Protein AF-A0A840C2M5-F1 (afdb_monomer_lite)

Secondary structure (DSSP, 8-state):
----------------------PPTT--HHHHHHHHHHHHHHTSHHHHHHHHTS-HHHHHHHHTTSSPPPHHHHHHHHHHHT--HHHHHHTT---SS--------------HHHHHHHHHHHHHHHHHTT----HHHHHHHHHHHHHHHHHHHHTT--S--HHHHHHHHHHH-

Radius of gyration: 31.79 Å; chains: 1; bounding box: 102×29×75 Å

Structure (mmCIF, N/CA/C/O backbone):
data_AF-A0A840C2M5-F1
#
_entry.id   AF-A0A840C2M5-F1
#
loop_
_atom_site.group_PDB
_atom_site.id
_atom_site.type_symbol
_atom_site.label_atom_id
_atom_site.label_alt_id
_atom_site.label_comp_id
_atom_site.label_asym_id
_atom_site.label_entity_id
_atom_site.label_seq_id
_atom_site.pdbx_PDB_ins_code
_atom_site.Cartn_x
_atom_site.Cartn_y
_atom_site.Cartn_z
_atom_site.occupancy
_atom_site.B_iso_or_equiv
_atom_site.auth_seq_id
_atom_site.auth_comp_id
_atom_site.auth_asym_id
_atom_site.auth_atom_id
_atom_site.pdbx_PDB_model_num
ATOM 1 N N . MET A 1 1 ? 69.985 -15.746 -41.940 1.00 44.38 1 MET A N 1
ATOM 2 C CA . MET A 1 1 ? 69.342 -14.529 -41.406 1.00 44.38 1 MET A CA 1
ATOM 3 C C . MET A 1 1 ? 68.319 -14.036 -42.417 1.00 44.38 1 MET A C 1
ATOM 5 O O . MET A 1 1 ? 68.741 -13.690 -43.514 1.00 44.38 1 MET A O 1
ATOM 9 N N . PRO A 1 2 ? 67.014 -14.031 -42.100 1.00 40.59 2 PRO A N 1
ATOM 10 C CA . PRO A 1 2 ? 66.035 -13.252 -42.842 1.00 40.59 2 PRO A CA 1
ATOM 11 C C . PRO A 1 2 ? 65.452 -12.113 -41.992 1.00 40.59 2 PRO A C 1
ATOM 13 O O . PRO A 1 2 ? 65.386 -12.176 -40.766 1.00 40.59 2 PRO A O 1
ATOM 16 N N . ILE A 1 3 ? 65.086 -11.055 -42.700 1.00 42.91 3 ILE A N 1
ATOM 17 C CA . ILE A 1 3 ? 64.775 -9.706 -42.236 1.00 42.91 3 ILE A CA 1
ATOM 18 C C . ILE A 1 3 ? 63.268 -9.633 -41.952 1.00 42.91 3 ILE A C 1
ATOM 20 O O . ILE A 1 3 ? 62.471 -9.989 -42.818 1.00 42.91 3 ILE A O 1
ATOM 24 N N . TYR A 1 4 ? 62.873 -9.181 -40.758 1.00 42.81 4 TYR A N 1
ATOM 25 C CA . TYR A 1 4 ? 61.470 -8.908 -40.420 1.00 42.81 4 TYR A CA 1
ATOM 26 C C . TYR A 1 4 ? 61.107 -7.501 -40.910 1.00 42.81 4 TYR A C 1
ATOM 28 O O . TYR A 1 4 ? 61.566 -6.503 -40.356 1.00 42.81 4 TYR A O 1
ATOM 36 N N . ILE A 1 5 ? 60.295 -7.428 -41.964 1.00 46.38 5 ILE A N 1
ATOM 37 C CA . ILE A 1 5 ? 59.628 -6.202 -42.412 1.00 46.38 5 ILE A CA 1
ATOM 38 C C . ILE A 1 5 ? 58.238 -6.199 -41.773 1.00 46.38 5 ILE A C 1
ATOM 40 O O . ILE A 1 5 ? 57.461 -7.135 -41.954 1.00 46.38 5 ILE A O 1
ATOM 44 N N . GLY A 1 6 ? 57.966 -5.168 -40.972 1.00 49.03 6 GLY A N 1
ATOM 45 C CA . GLY A 1 6 ? 56.720 -4.994 -40.234 1.00 49.03 6 GLY A CA 1
ATOM 46 C C . GLY A 1 6 ? 55.507 -4.836 -41.149 1.00 49.03 6 GLY A C 1
ATOM 47 O O . GLY A 1 6 ? 55.514 -4.027 -42.075 1.00 49.03 6 GLY A O 1
ATOM 48 N N . ILE A 1 7 ? 54.454 -5.590 -40.841 1.00 53.97 7 ILE A N 1
ATOM 49 C CA . ILE A 1 7 ? 53.101 -5.416 -41.378 1.00 53.97 7 ILE A CA 1
ATOM 50 C C . ILE A 1 7 ? 52.247 -4.804 -40.252 1.00 53.97 7 ILE A C 1
ATOM 52 O O . ILE A 1 7 ? 52.393 -5.213 -39.096 1.00 53.97 7 ILE A O 1
ATOM 56 N N . PRO A 1 8 ? 51.429 -3.778 -40.555 1.00 46.16 8 PRO A N 1
ATOM 57 C CA . PRO A 1 8 ? 50.803 -2.901 -39.571 1.00 46.16 8 PRO A CA 1
ATOM 58 C C . PRO A 1 8 ? 49.790 -3.641 -38.703 1.00 46.16 8 PRO A C 1
ATOM 60 O O . PRO A 1 8 ? 49.157 -4.597 -39.146 1.00 46.16 8 PRO A O 1
ATOM 63 N N . GLY A 1 9 ? 49.635 -3.155 -37.468 1.00 47.56 9 GLY A N 1
ATOM 64 C CA . GLY A 1 9 ? 48.687 -3.652 -36.478 1.00 47.56 9 GLY A CA 1
ATOM 65 C C . GLY A 1 9 ? 47.266 -3.728 -37.026 1.00 47.56 9 GLY A C 1
ATOM 66 O O . GLY A 1 9 ? 46.506 -2.764 -36.964 1.00 47.56 9 GLY A O 1
ATOM 67 N N . GLY A 1 10 ? 46.911 -4.907 -37.532 1.00 41.12 10 GLY A N 1
ATOM 68 C CA . GLY A 1 10 ? 45.539 -5.334 -37.703 1.00 41.12 10 GLY A CA 1
ATOM 69 C C . GLY A 1 10 ? 44.927 -5.448 -36.318 1.00 41.12 10 GLY A C 1
ATOM 70 O O . GLY A 1 10 ? 45.173 -6.411 -35.594 1.00 41.12 10 GLY A O 1
ATOM 71 N N . CYS A 1 11 ? 44.155 -4.435 -35.936 1.00 43.28 11 CYS A N 1
ATOM 72 C CA . CYS A 1 11 ? 43.195 -4.546 -34.856 1.00 43.28 11 CYS A CA 1
ATOM 73 C C . CYS A 1 11 ? 42.163 -5.590 -35.306 1.00 43.28 11 CYS A C 1
ATOM 75 O O . CYS A 1 11 ? 41.184 -5.264 -35.974 1.00 43.28 11 CYS A O 1
ATOM 77 N N . LEU A 1 12 ? 42.432 -6.865 -35.011 1.00 41.53 12 LEU A N 1
ATOM 78 C CA . LEU A 1 12 ? 41.427 -7.918 -35.032 1.00 41.53 12 LEU A CA 1
ATOM 79 C C . LEU A 1 12 ? 40.441 -7.593 -33.910 1.00 41.53 12 LEU A C 1
ATOM 81 O O . LEU A 1 12 ? 40.531 -8.118 -32.801 1.00 41.53 12 LEU A O 1
ATOM 85 N N . MET A 1 13 ? 39.504 -6.693 -34.210 1.00 36.53 13 MET A N 1
ATOM 86 C CA . MET A 1 13 ? 38.190 -6.704 -33.593 1.00 36.53 13 MET A CA 1
ATOM 87 C C . MET A 1 13 ? 37.605 -8.073 -33.917 1.00 36.53 13 MET A C 1
ATOM 89 O O . MET A 1 13 ? 37.017 -8.289 -34.971 1.00 36.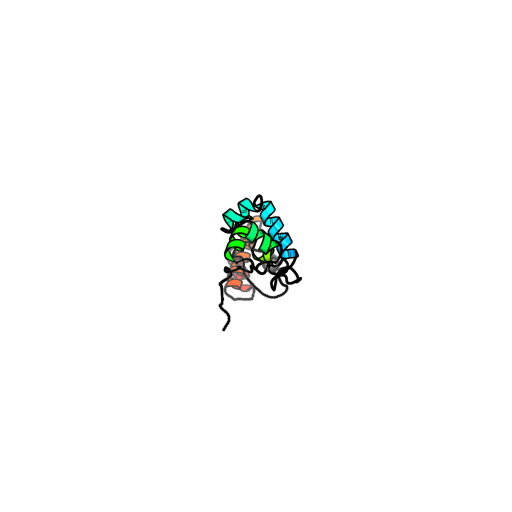53 13 MET A O 1
ATOM 93 N N . SER A 1 14 ? 37.868 -9.033 -33.037 1.00 47.03 14 SER A N 1
ATOM 94 C CA . SER A 1 14 ? 37.085 -10.252 -32.999 1.00 47.03 14 SER A CA 1
ATOM 95 C C . SER A 1 14 ? 35.682 -9.796 -32.626 1.00 47.03 14 SER A C 1
ATOM 97 O O . SER A 1 14 ? 35.435 -9.435 -31.475 1.00 47.03 14 SER A O 1
ATOM 99 N N . GLU A 1 15 ? 34.797 -9.712 -33.619 1.00 48.56 15 GLU A N 1
ATOM 100 C CA . GLU A 1 15 ? 33.358 -9.662 -33.391 1.00 48.56 15 GLU A CA 1
ATOM 101 C C . GLU A 1 15 ? 33.022 -10.774 -32.391 1.00 48.56 15 GLU A C 1
ATOM 103 O O . GLU A 1 15 ? 33.326 -11.942 -32.663 1.00 48.56 15 GLU A O 1
ATOM 108 N N . PRO A 1 16 ? 32.459 -10.464 -31.209 1.00 48.72 16 PRO A N 1
ATOM 109 C CA . PRO A 1 16 ? 31.969 -11.517 -30.350 1.00 48.72 16 PRO A CA 1
ATOM 110 C C . PRO A 1 16 ? 30.786 -12.158 -31.072 1.00 48.72 16 PRO A C 1
ATOM 112 O O . PRO A 1 16 ? 29.754 -11.533 -31.317 1.00 48.72 16 PRO A O 1
ATOM 115 N N . THR A 1 17 ? 30.979 -13.418 -31.437 1.00 42.22 17 THR A N 1
ATOM 116 C CA . THR A 1 17 ? 29.964 -14.313 -31.969 1.00 42.22 17 THR A CA 1
ATOM 117 C C . THR A 1 17 ? 28.742 -14.306 -31.045 1.00 42.22 17 THR A C 1
ATOM 119 O O . THR A 1 17 ? 28.784 -14.798 -29.918 1.00 42.22 17 THR A O 1
ATOM 122 N N . LEU A 1 18 ? 27.629 -13.739 -31.524 1.00 44.78 18 LEU A N 1
ATOM 123 C CA . LEU A 1 18 ? 26.307 -13.854 -30.901 1.00 44.78 18 LEU A CA 1
ATOM 124 C C . LEU A 1 18 ? 25.809 -15.294 -31.077 1.00 44.78 18 LEU A C 1
ATOM 126 O O . LEU A 1 18 ? 25.021 -15.609 -31.963 1.00 44.78 18 LEU A O 1
ATOM 130 N N . GLY A 1 19 ? 26.337 -16.186 -30.247 1.00 42.34 19 GLY A N 1
ATOM 131 C CA . GLY A 1 19 ? 26.034 -17.609 -30.239 1.00 42.34 19 GLY A CA 1
ATOM 132 C C . GLY A 1 19 ? 25.934 -18.107 -28.808 1.00 42.34 19 GLY A C 1
ATOM 133 O O . GLY A 1 19 ? 26.795 -18.838 -28.335 1.00 42.34 19 GLY A O 1
ATOM 134 N N . GLY A 1 20 ? 24.889 -17.682 -28.106 1.00 38.62 20 GLY A N 1
ATOM 135 C CA . GLY A 1 20 ? 24.576 -18.182 -26.779 1.00 38.62 20 GLY A CA 1
ATOM 136 C C . GLY A 1 20 ? 23.250 -17.621 -26.307 1.00 38.62 20 GLY A C 1
ATOM 137 O O . GLY A 1 20 ? 23.139 -16.428 -26.047 1.00 38.62 20 GLY A O 1
ATOM 138 N N . SER A 1 21 ? 22.251 -18.490 -26.178 1.00 49.91 21 SER A N 1
ATOM 139 C CA . SER A 1 21 ? 21.058 -18.270 -25.360 1.00 49.91 21 SER A CA 1
ATOM 140 C C . SER A 1 21 ? 21.485 -18.123 -23.893 1.00 49.91 21 SER A C 1
ATOM 142 O O . SER A 1 21 ? 21.316 -19.029 -23.084 1.00 49.91 21 SER A O 1
ATOM 144 N N . GLY A 1 22 ? 22.131 -17.006 -23.578 1.00 51.31 22 GLY A N 1
ATOM 145 C CA . GLY A 1 22 ? 22.697 -16.680 -22.280 1.00 51.31 22 GLY A CA 1
ATOM 146 C C . GLY A 1 22 ? 22.186 -15.317 -21.861 1.00 51.31 22 GLY A C 1
ATOM 147 O O . GLY A 1 22 ? 22.968 -14.379 -21.739 1.00 51.31 22 GLY A O 1
ATOM 148 N N . ALA A 1 23 ? 20.864 -15.196 -21.705 1.00 61.62 23 ALA A N 1
ATOM 149 C CA . ALA A 1 23 ? 20.298 -14.043 -21.023 1.00 61.62 23 ALA A CA 1
ATOM 150 C C . ALA A 1 23 ? 21.012 -13.873 -19.676 1.00 61.62 23 ALA A C 1
ATOM 152 O O . ALA A 1 23 ? 21.351 -14.863 -19.016 1.00 61.62 23 ALA A O 1
ATOM 153 N N . VAL A 1 24 ? 21.281 -12.626 -19.288 1.00 74.38 24 VAL A N 1
ATOM 154 C CA . VAL A 1 24 ? 22.005 -12.348 -18.044 1.0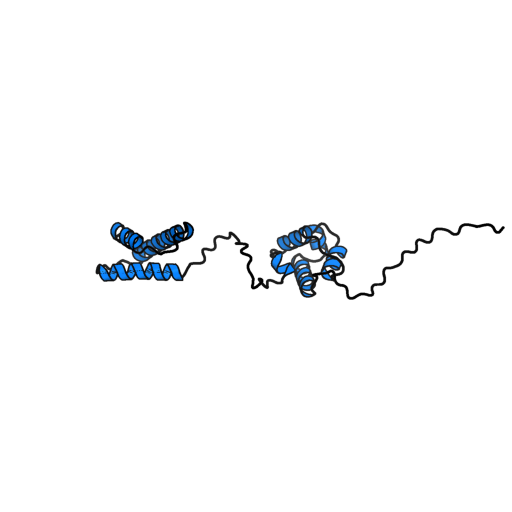0 74.38 24 VAL A CA 1
ATOM 155 C C . VAL A 1 24 ? 21.342 -13.068 -16.857 1.00 74.38 24 VAL A C 1
ATOM 157 O O . VAL A 1 24 ? 20.111 -13.135 -16.796 1.00 74.38 24 VAL A O 1
ATOM 160 N N . PRO A 1 25 ? 22.117 -13.617 -15.902 1.00 70.31 25 PRO A N 1
ATOM 161 C CA . PRO A 1 25 ? 21.559 -14.364 -14.778 1.00 70.31 25 PRO A CA 1
ATOM 162 C C . PRO A 1 25 ? 20.475 -13.569 -14.034 1.00 70.31 25 PRO A C 1
ATOM 164 O O . PRO A 1 25 ? 20.715 -12.441 -13.601 1.00 70.31 25 PRO A O 1
ATOM 167 N N . GLY A 1 26 ? 19.283 -14.160 -13.894 1.00 69.69 26 GLY A N 1
ATOM 168 C CA . GLY A 1 26 ? 18.123 -13.528 -13.251 1.00 69.69 26 GLY A CA 1
ATOM 169 C C . GLY A 1 26 ? 17.257 -12.660 -14.171 1.00 69.69 26 GLY A C 1
ATOM 170 O O . GLY A 1 26 ? 16.283 -12.078 -13.699 1.00 69.69 26 GLY A O 1
ATOM 171 N N . TRP A 1 27 ? 17.574 -12.571 -15.466 1.00 81.75 27 TRP A N 1
ATOM 172 C CA . TRP A 1 27 ? 16.680 -11.965 -16.448 1.00 81.75 27 TRP A CA 1
ATOM 173 C C . TRP A 1 27 ? 15.576 -12.936 -16.857 1.00 81.75 27 TRP A C 1
ATOM 175 O O . TRP A 1 27 ? 15.813 -14.126 -17.066 1.00 81.75 27 TRP A O 1
ATOM 185 N N . THR A 1 28 ? 14.369 -12.400 -16.997 1.00 82.44 28 THR A N 1
ATOM 186 C CA . THR A 1 28 ? 13.187 -13.138 -17.429 1.00 82.44 28 THR A CA 1
ATOM 187 C C . THR A 1 28 ? 12.542 -12.423 -18.621 1.00 82.44 28 THR A C 1
ATOM 189 O O . THR A 1 28 ? 12.558 -11.188 -18.682 1.00 82.44 28 THR A O 1
ATOM 192 N N . PRO A 1 29 ? 11.958 -13.150 -19.589 1.00 82.25 29 PRO A N 1
ATOM 193 C CA . PRO A 1 29 ? 11.273 -12.524 -20.723 1.00 82.25 29 PRO A CA 1
ATOM 194 C C . PRO A 1 29 ? 10.095 -11.641 -20.278 1.00 82.25 29 PRO A C 1
ATOM 196 O O . PRO A 1 29 ? 9.768 -10.634 -20.918 1.00 82.25 29 PRO A O 1
ATOM 199 N N . GLU A 1 30 ? 9.495 -11.952 -19.132 1.00 83.81 30 GLU A N 1
ATOM 200 C CA . GLU A 1 30 ? 8.445 -11.150 -18.521 1.00 83.81 30 GLU A CA 1
ATOM 201 C C . GLU A 1 30 ? 8.984 -9.795 -18.032 1.00 83.81 30 GLU A C 1
ATOM 203 O O . GLU A 1 30 ? 8.298 -8.782 -18.186 1.00 83.81 30 GLU A O 1
ATOM 208 N N . PHE A 1 31 ? 10.218 -9.738 -17.508 1.00 85.56 31 PHE A N 1
ATOM 209 C CA . PHE A 1 31 ? 10.883 -8.476 -17.162 1.00 85.56 31 PHE A CA 1
ATOM 210 C C . PHE A 1 31 ? 11.068 -7.589 -18.398 1.00 85.56 31 PHE A C 1
ATOM 212 O O . PHE A 1 31 ? 10.700 -6.415 -18.371 1.00 85.56 31 PHE A O 1
ATOM 219 N N . GLY A 1 32 ? 11.570 -8.152 -19.503 1.00 86.19 32 GLY A N 1
ATOM 220 C CA . GLY A 1 32 ? 11.724 -7.420 -20.765 1.00 86.19 32 GLY A CA 1
ATOM 221 C C . GLY A 1 32 ? 10.396 -6.852 -21.281 1.00 86.19 32 GLY A C 1
ATOM 222 O O . GLY A 1 32 ? 10.325 -5.698 -21.710 1.00 86.19 32 GLY A O 1
ATOM 223 N N . THR A 1 33 ? 9.315 -7.626 -21.159 1.00 87.38 33 THR A N 1
ATOM 224 C CA . THR A 1 33 ? 7.960 -7.205 -21.551 1.00 87.38 33 THR A CA 1
ATOM 225 C C . THR A 1 33 ? 7.446 -6.046 -20.693 1.00 87.38 33 THR A C 1
ATOM 227 O O . THR A 1 33 ? 6.926 -5.065 -21.229 1.00 87.38 33 THR A O 1
ATOM 230 N N . ARG A 1 34 ? 7.640 -6.103 -19.370 1.00 87.44 34 ARG A N 1
ATOM 231 C CA . ARG A 1 34 ? 7.262 -5.016 -18.450 1.00 87.44 34 ARG A CA 1
ATOM 232 C C . ARG A 1 34 ? 8.085 -3.754 -1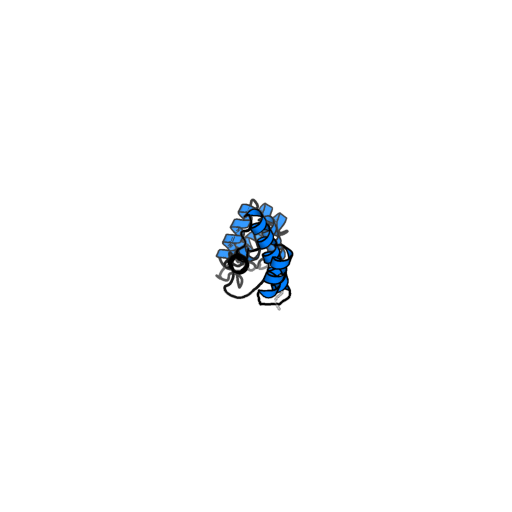8.679 1.00 87.44 34 ARG A C 1
ATOM 234 O O . ARG A 1 34 ? 7.527 -2.661 -18.725 1.00 87.44 34 ARG A O 1
ATOM 241 N N . LEU A 1 35 ? 9.393 -3.899 -18.895 1.00 86.31 35 LEU A N 1
ATOM 242 C CA . LEU A 1 35 ? 10.270 -2.772 -19.203 1.00 86.31 35 LEU A CA 1
ATOM 243 C C . LEU A 1 35 ? 9.847 -2.076 -20.505 1.00 86.31 35 LEU A C 1
ATOM 245 O O . LEU A 1 35 ? 9.843 -0.847 -20.572 1.00 86.31 35 LEU A O 1
ATOM 249 N N . ARG A 1 36 ? 9.432 -2.846 -21.519 1.00 87.56 36 ARG A N 1
ATOM 250 C CA . ARG A 1 36 ? 8.860 -2.296 -22.753 1.00 87.56 36 ARG A CA 1
ATOM 251 C C . ARG A 1 36 ? 7.568 -1.522 -22.487 1.00 87.56 36 ARG A C 1
ATOM 253 O O . ARG A 1 36 ? 7.469 -0.387 -22.936 1.00 87.56 36 ARG A O 1
ATOM 260 N N . ALA A 1 37 ? 6.630 -2.095 -21.732 1.00 86.25 37 ALA A N 1
ATOM 261 C CA . ALA A 1 37 ? 5.364 -1.437 -21.404 1.00 86.25 37 ALA A CA 1
ATOM 262 C C . ALA A 1 37 ? 5.576 -0.081 -20.703 1.00 86.25 37 ALA A C 1
ATOM 264 O O . ALA A 1 37 ? 4.928 0.905 -21.042 1.00 86.25 37 ALA A O 1
ATOM 265 N N . ILE A 1 38 ? 6.546 -0.008 -19.788 1.00 87.81 38 ILE A N 1
ATOM 266 C CA . ILE A 1 38 ? 6.943 1.232 -19.103 1.00 87.81 38 ILE A CA 1
ATOM 267 C C . ILE A 1 38 ? 7.528 2.249 -20.079 1.00 87.81 38 ILE A C 1
ATOM 269 O O . ILE A 1 38 ? 7.169 3.425 -20.042 1.00 87.81 38 ILE A O 1
ATOM 273 N N . CYS A 1 39 ? 8.422 1.810 -20.968 1.00 86.50 39 CYS A N 1
ATOM 274 C CA . CYS A 1 39 ? 8.992 2.693 -21.980 1.00 86.50 39 CYS A CA 1
ATOM 275 C C . CYS A 1 39 ? 7.896 3.264 -22.887 1.00 86.50 39 CYS A C 1
ATOM 277 O O . CYS A 1 39 ? 7.910 4.461 -23.161 1.00 86.50 39 CYS A O 1
ATOM 279 N N . ASP A 1 40 ? 6.934 2.442 -23.307 1.00 86.69 40 ASP A N 1
ATOM 280 C CA . ASP A 1 40 ? 5.804 2.878 -24.129 1.00 86.69 40 ASP A CA 1
ATOM 281 C C . ASP A 1 40 ? 4.917 3.883 -23.366 1.00 86.69 40 ASP A C 1
ATOM 283 O O . ASP A 1 40 ? 4.561 4.925 -23.917 1.00 86.69 40 ASP A O 1
ATOM 287 N N . GLN A 1 41 ? 4.658 3.652 -22.073 1.00 84.44 41 GLN A N 1
ATOM 288 C CA . GLN A 1 41 ? 3.880 4.552 -21.211 1.00 84.44 41 GLN A CA 1
ATOM 289 C C . GLN A 1 41 ? 4.548 5.922 -20.997 1.00 84.44 41 GLN A C 1
ATOM 291 O O . GLN A 1 41 ? 3.875 6.950 -20.992 1.00 84.44 41 GLN A O 1
ATOM 296 N N . ILE A 1 42 ? 5.875 5.957 -20.859 1.00 84.38 42 ILE A N 1
ATOM 297 C CA . ILE A 1 42 ? 6.662 7.197 -20.720 1.00 84.38 42 ILE A CA 1
ATOM 298 C C . ILE A 1 42 ? 6.702 7.995 -22.045 1.00 84.38 42 ILE A C 1
ATOM 300 O O . ILE A 1 42 ? 6.990 9.197 -22.063 1.00 84.38 42 ILE A O 1
ATOM 304 N N . GLY A 1 43 ? 6.376 7.353 -23.170 1.00 84.12 43 GLY A N 1
ATOM 305 C CA . GLY A 1 43 ? 6.385 7.951 -24.506 1.00 84.12 43 GLY A CA 1
ATOM 306 C C . GLY A 1 43 ? 7.608 7.571 -25.344 1.00 84.12 43 GLY A C 1
ATOM 307 O O . GLY A 1 43 ? 8.076 8.375 -26.151 1.00 84.12 43 GLY A O 1
ATOM 308 N N . GLY A 1 44 ? 8.129 6.362 -25.141 1.00 86.31 44 GLY A N 1
ATOM 309 C CA . GLY A 1 44 ? 9.147 5.712 -25.959 1.00 86.31 44 GLY A CA 1
ATOM 310 C C . GLY A 1 44 ? 10.559 5.717 -25.367 1.00 86.31 44 GLY A C 1
ATOM 311 O O . GLY A 1 44 ? 10.872 6.395 -24.384 1.00 86.31 44 GLY A O 1
ATOM 312 N N . LEU A 1 45 ? 11.450 4.971 -26.029 1.00 82.38 45 LEU A N 1
ATOM 313 C CA . LEU A 1 45 ? 12.843 4.770 -25.610 1.00 82.38 45 LEU A CA 1
ATOM 314 C C . LEU A 1 45 ? 13.641 6.076 -25.486 1.00 82.38 45 LEU A C 1
ATOM 316 O O . LEU A 1 45 ? 14.493 6.170 -24.611 1.00 82.38 45 LEU A O 1
ATOM 320 N N . SER A 1 46 ? 13.352 7.089 -26.310 1.00 81.75 46 SER A N 1
ATOM 321 C CA . SER A 1 46 ? 14.048 8.385 -26.272 1.00 81.75 46 SER A CA 1
ATOM 322 C C . SER A 1 46 ? 13.730 9.208 -25.020 1.00 81.75 46 SER A C 1
ATOM 324 O O . SER A 1 46 ? 14.594 9.914 -24.506 1.00 81.75 46 SER A O 1
ATOM 326 N N . LYS A 1 47 ? 12.500 9.127 -24.501 1.00 84.12 47 LYS A N 1
ATOM 327 C CA . LYS A 1 47 ? 12.145 9.785 -23.234 1.00 84.12 47 LYS A CA 1
ATOM 328 C C . LYS A 1 47 ? 12.660 8.980 -22.048 1.00 84.12 47 LYS A C 1
ATOM 330 O O . LYS A 1 47 ? 13.232 9.553 -21.125 1.00 84.12 47 LYS A O 1
ATOM 335 N N . ALA A 1 48 ? 12.547 7.654 -22.123 1.00 84.81 48 ALA A N 1
ATOM 336 C CA . ALA A 1 48 ? 13.110 6.752 -21.128 1.00 84.81 48 ALA A CA 1
ATOM 337 C C . ALA A 1 48 ? 14.632 6.943 -20.974 1.00 84.81 48 ALA A C 1
ATOM 339 O O . ALA A 1 48 ? 15.117 7.021 -19.851 1.00 84.81 48 ALA A O 1
ATOM 340 N N . SER A 1 49 ? 15.382 7.113 -22.070 1.00 87.31 49 SER A N 1
ATOM 341 C CA . SER A 1 49 ? 16.832 7.361 -22.035 1.00 87.31 49 SER A CA 1
ATOM 342 C C . SER A 1 49 ? 17.205 8.645 -21.295 1.00 87.31 49 SER A C 1
ATOM 344 O O . SER A 1 49 ? 18.148 8.651 -20.508 1.00 87.31 49 SER A O 1
ATOM 346 N N . ILE A 1 50 ? 16.431 9.718 -21.489 1.00 88.19 50 ILE A N 1
ATOM 347 C CA . ILE A 1 50 ? 16.663 11.002 -20.812 1.00 88.19 50 ILE A CA 1
ATOM 348 C C . ILE A 1 50 ? 16.422 10.861 -19.304 1.00 88.19 50 ILE A C 1
ATOM 350 O O . ILE A 1 50 ? 17.243 11.299 -18.507 1.00 88.19 50 ILE A O 1
ATOM 354 N N . ILE A 1 51 ? 15.324 10.209 -18.915 1.00 84.81 51 ILE A N 1
ATOM 355 C CA . ILE A 1 51 ? 14.942 10.012 -17.507 1.00 84.81 51 ILE A CA 1
ATOM 356 C C . ILE A 1 51 ? 15.923 9.087 -16.782 1.00 84.81 51 ILE A C 1
ATOM 358 O O . ILE A 1 51 ? 16.284 9.326 -15.633 1.00 84.81 51 ILE A O 1
ATOM 362 N N . ALA A 1 52 ? 16.350 8.024 -17.457 1.00 84.94 52 ALA A N 1
ATOM 363 C CA . ALA A 1 52 ? 17.251 7.023 -16.909 1.00 84.94 52 ALA A CA 1
ATOM 364 C C . ALA A 1 52 ? 18.731 7.453 -16.954 1.00 84.94 52 ALA A C 1
ATOM 366 O O . ALA A 1 52 ? 19.572 6.781 -16.360 1.00 84.94 52 ALA A O 1
ATOM 367 N N . GLY A 1 53 ? 19.060 8.542 -17.661 1.00 86.50 53 GLY A N 1
ATOM 368 C CA . GLY A 1 53 ? 20.434 9.026 -17.826 1.00 86.50 53 GLY A CA 1
ATOM 369 C C . GLY A 1 53 ? 21.340 8.068 -18.609 1.00 86.50 53 GLY A C 1
ATOM 370 O O . GLY A 1 53 ? 22.551 8.061 -18.405 1.00 86.50 53 GLY A O 1
ATOM 371 N N . VAL A 1 54 ? 20.764 7.233 -19.478 1.00 88.12 54 VAL A N 1
ATOM 372 C CA . VAL A 1 54 ? 21.466 6.198 -20.263 1.00 88.12 54 VAL A CA 1
ATOM 373 C C . VAL A 1 54 ? 21.048 6.252 -21.726 1.00 88.12 54 VAL A C 1
ATOM 375 O O . VAL A 1 54 ? 20.064 6.898 -22.062 1.00 88.12 54 VAL A O 1
ATOM 378 N N . THR A 1 55 ? 21.754 5.565 -22.623 1.00 86.81 55 THR A N 1
ATOM 379 C CA . THR A 1 55 ? 21.373 5.544 -24.043 1.00 86.81 55 THR A CA 1
ATOM 380 C C . THR A 1 55 ? 20.170 4.629 -24.303 1.00 86.81 55 THR A C 1
ATOM 382 O O . THR A 1 55 ? 19.949 3.634 -23.609 1.00 86.81 55 THR A O 1
ATOM 385 N N . ALA A 1 56 ? 19.393 4.925 -25.351 1.00 86.00 56 ALA A N 1
ATOM 386 C CA . ALA A 1 56 ? 18.271 4.076 -25.770 1.00 86.00 56 ALA A CA 1
ATOM 387 C C . ALA A 1 56 ? 18.714 2.641 -26.121 1.00 86.00 56 ALA A C 1
ATOM 389 O O . ALA A 1 56 ? 17.981 1.683 -25.883 1.00 86.00 56 ALA A O 1
ATOM 390 N N . GLU A 1 57 ? 19.938 2.484 -26.630 1.00 85.50 57 GLU A N 1
ATOM 391 C CA . GLU A 1 57 ? 20.532 1.180 -26.923 1.00 85.50 57 GLU A CA 1
ATOM 392 C C . GLU A 1 57 ? 20.824 0.379 -25.645 1.00 85.50 57 GLU A C 1
ATOM 394 O O . GLU A 1 57 ? 20.621 -0.833 -25.615 1.00 85.50 57 GLU A O 1
ATOM 399 N N . GLN A 1 58 ? 21.247 1.038 -24.559 1.00 85.50 58 GLN A N 1
ATOM 400 C CA . GLN A 1 58 ? 21.430 0.379 -23.262 1.00 85.50 58 GLN A CA 1
ATOM 401 C C . GLN A 1 58 ? 20.097 -0.129 -22.707 1.00 85.50 58 GLN A C 1
ATOM 403 O O . GLN A 1 58 ? 20.026 -1.271 -22.258 1.00 85.50 58 GLN A O 1
ATOM 408 N N . ILE A 1 59 ? 19.028 0.663 -22.819 1.00 85.56 59 ILE A N 1
ATOM 409 C CA . ILE A 1 59 ? 17.682 0.235 -22.410 1.00 85.56 59 ILE A CA 1
ATOM 410 C C . ILE A 1 59 ? 17.201 -0.945 -23.265 1.00 85.56 59 ILE A C 1
ATOM 412 O O . ILE A 1 59 ? 16.647 -1.903 -22.726 1.00 85.56 59 ILE A O 1
ATOM 416 N N . ALA A 1 60 ? 17.454 -0.928 -24.579 1.00 86.25 60 ALA A N 1
ATOM 417 C CA . ALA A 1 60 ? 17.141 -2.058 -25.455 1.00 86.25 60 ALA A CA 1
ATOM 418 C C . ALA A 1 60 ? 17.905 -3.329 -25.042 1.00 86.25 60 ALA A C 1
ATOM 420 O O . ALA A 1 60 ? 17.305 -4.393 -24.929 1.00 86.25 60 ALA A O 1
ATOM 421 N N . LYS A 1 61 ? 19.194 -3.216 -24.693 1.00 86.00 61 LYS A N 1
ATOM 422 C CA . LYS A 1 61 ? 19.990 -4.345 -24.178 1.00 86.00 61 LYS A CA 1
ATOM 423 C C . LYS A 1 61 ? 19.451 -4.899 -22.856 1.00 86.00 61 LYS A C 1
ATOM 425 O O . LYS A 1 61 ? 19.534 -6.105 -22.637 1.00 86.00 61 LYS A O 1
ATOM 430 N N . TRP A 1 62 ? 18.890 -4.058 -21.985 1.00 88.69 62 TRP A N 1
ATOM 431 C CA . TRP A 1 62 ? 18.229 -4.512 -20.752 1.00 88.69 62 TRP A CA 1
ATOM 432 C C . TRP A 1 62 ? 16.901 -5.210 -21.035 1.00 88.69 62 TRP A C 1
ATOM 434 O O . TRP A 1 62 ? 16.582 -6.223 -20.411 1.00 88.69 62 TRP A O 1
ATOM 444 N N . ARG A 1 63 ? 16.139 -4.689 -22.002 1.00 84.56 63 ARG A N 1
ATOM 445 C CA . ARG A 1 63 ? 14.891 -5.297 -22.467 1.00 84.56 63 ARG A CA 1
ATOM 446 C C . ARG A 1 63 ? 15.142 -6.674 -23.061 1.00 84.56 63 ARG A C 1
ATOM 448 O O . ARG A 1 63 ? 14.377 -7.574 -22.763 1.00 84.56 63 ARG A O 1
ATOM 455 N N . ASP A 1 64 ? 16.203 -6.829 -23.844 1.00 84.12 64 ASP A N 1
ATOM 456 C CA . ASP A 1 64 ? 16.509 -8.061 -24.576 1.00 84.12 64 ASP A CA 1
ATOM 457 C C . ASP A 1 64 ? 17.359 -9.048 -23.747 1.00 84.12 64 ASP A C 1
ATOM 459 O O . ASP A 1 64 ? 17.746 -10.106 -24.234 1.00 84.12 64 ASP A O 1
ATOM 463 N N . GLY A 1 65 ? 17.671 -8.710 -22.489 1.00 83.44 65 GLY A N 1
ATOM 464 C CA . GLY A 1 65 ? 18.412 -9.582 -21.569 1.00 83.44 65 GLY A CA 1
ATOM 465 C C . GLY A 1 65 ? 19.898 -9.728 -21.880 1.00 83.44 65 GLY A C 1
ATOM 466 O O . GLY A 1 65 ? 20.566 -10.575 -21.292 1.00 83.44 65 GLY A O 1
ATOM 467 N N . VAL A 1 66 ? 20.422 -8.885 -22.771 1.00 83.94 66 VAL A N 1
ATOM 468 C CA . VAL A 1 66 ? 21.832 -8.850 -23.186 1.00 83.94 66 VAL A CA 1
ATOM 469 C C . VAL A 1 66 ? 22.710 -8.203 -22.111 1.00 83.94 66 VAL A C 1
ATOM 471 O O . VAL A 1 66 ? 23.878 -8.552 -21.966 1.00 83.94 66 VAL A O 1
ATOM 474 N N . ALA A 1 67 ? 22.162 -7.260 -21.340 1.00 83.44 67 ALA A N 1
ATOM 475 C CA . ALA A 1 67 ? 22.888 -6.563 -20.281 1.00 83.44 67 ALA A CA 1
ATOM 476 C C . ALA A 1 67 ? 22.055 -6.438 -19.003 1.00 83.44 67 ALA A C 1
ATOM 478 O O . ALA A 1 67 ? 20.835 -6.283 -19.050 1.00 83.44 67 ALA A O 1
ATOM 479 N N . ARG A 1 68 ? 22.730 -6.451 -17.846 1.00 82.00 68 ARG A N 1
ATOM 480 C CA . ARG A 1 68 ? 22.079 -6.255 -16.548 1.00 82.00 68 ARG A CA 1
ATOM 481 C C . ARG A 1 68 ? 21.727 -4.776 -16.364 1.00 82.00 68 ARG A C 1
ATOM 483 O O . ARG A 1 68 ? 22.632 -3.940 -16.428 1.00 82.00 68 ARG A O 1
ATOM 490 N N . PRO A 1 69 ? 20.457 -4.444 -16.095 1.00 84.06 69 PRO A N 1
ATOM 491 C CA . PRO A 1 69 ? 20.097 -3.075 -15.808 1.00 84.06 69 PRO A CA 1
ATOM 492 C C . PRO A 1 69 ? 20.632 -2.646 -14.427 1.00 84.06 69 PRO A C 1
ATOM 494 O O . PRO A 1 69 ? 20.485 -3.385 -13.448 1.00 84.06 69 PRO A O 1
ATOM 497 N N . PRO A 1 70 ? 21.249 -1.461 -14.319 1.00 85.69 70 PRO A N 1
ATOM 498 C CA . PRO A 1 70 ? 21.579 -0.843 -13.044 1.00 85.69 70 PRO A CA 1
ATOM 499 C C . PRO A 1 70 ? 20.304 -0.430 -12.293 1.00 85.69 70 PRO A C 1
ATOM 501 O O . PRO A 1 70 ? 19.318 -0.005 -12.893 1.00 85.69 70 PRO A O 1
ATOM 504 N N . LEU A 1 71 ? 20.344 -0.522 -10.962 1.00 84.06 71 LEU A N 1
ATOM 505 C CA . LEU A 1 71 ? 19.172 -0.318 -10.106 1.00 84.06 71 LEU A CA 1
ATOM 506 C C . LEU A 1 71 ? 18.602 1.105 -10.201 1.00 84.06 71 LEU A C 1
ATOM 508 O O . LEU A 1 71 ? 17.397 1.266 -10.368 1.00 84.06 71 LEU A O 1
ATOM 512 N N . PHE A 1 72 ? 19.456 2.130 -10.117 1.00 87.00 72 PHE A N 1
ATOM 513 C CA . PHE A 1 72 ? 19.007 3.526 -10.072 1.00 87.00 72 PHE A CA 1
ATOM 514 C C . PHE A 1 72 ? 18.300 3.971 -11.360 1.00 87.00 72 PHE A C 1
ATOM 516 O O . PHE A 1 72 ? 17.194 4.491 -11.252 1.00 87.00 72 PHE A O 1
ATOM 523 N N . PRO A 1 73 ? 18.831 3.703 -12.570 1.00 87.06 73 PRO A N 1
ATOM 524 C CA . PRO A 1 73 ? 18.111 4.011 -13.806 1.00 87.06 73 PRO A CA 1
ATOM 525 C C . PRO A 1 73 ? 16.755 3.306 -13.925 1.00 87.06 73 PRO A C 1
ATOM 527 O O . PRO A 1 73 ? 15.788 3.923 -14.361 1.00 87.06 73 PRO A O 1
ATOM 530 N N . VAL A 1 74 ? 16.641 2.043 -13.491 1.00 85.62 74 VAL A N 1
ATOM 531 C CA . VAL A 1 74 ? 15.345 1.338 -13.485 1.00 85.62 74 VAL A CA 1
ATOM 532 C C . VAL A 1 74 ? 14.387 1.943 -12.463 1.00 85.62 74 VAL A C 1
ATOM 534 O O . VAL A 1 74 ? 13.209 2.106 -12.765 1.00 85.62 74 VAL A O 1
ATOM 537 N N . ALA A 1 75 ? 14.874 2.319 -11.280 1.00 86.25 75 ALA A N 1
ATOM 538 C CA . ALA A 1 75 ? 14.064 2.997 -10.273 1.00 86.25 75 ALA A CA 1
ATOM 539 C C . ALA A 1 75 ? 13.551 4.357 -10.777 1.00 86.25 75 ALA A C 1
ATOM 541 O O . ALA A 1 75 ? 12.374 4.664 -10.603 1.00 86.25 75 ALA A O 1
ATOM 542 N N . SER A 1 76 ? 14.382 5.137 -11.474 1.00 86.88 76 SER A N 1
ATOM 543 C CA . SER A 1 76 ? 13.967 6.398 -12.103 1.00 86.88 76 SER A CA 1
ATOM 544 C C . SER A 1 76 ? 12.880 6.191 -13.161 1.00 86.88 76 SER A C 1
ATOM 546 O O . SER A 1 76 ? 11.921 6.960 -13.211 1.00 86.88 76 SER A O 1
ATOM 548 N N . LEU A 1 77 ? 12.982 5.130 -13.971 1.00 85.25 77 LEU A N 1
ATOM 549 C CA . LEU A 1 77 ? 11.927 4.753 -14.920 1.00 85.25 77 LEU A CA 1
ATOM 550 C C . LEU A 1 77 ? 10.638 4.325 -14.209 1.00 85.25 77 LEU A C 1
ATOM 552 O O . LEU A 1 77 ? 9.553 4.697 -14.648 1.00 85.25 77 LEU A O 1
ATOM 556 N N . ALA A 1 78 ? 10.750 3.589 -13.101 1.00 86.00 78 ALA A N 1
ATOM 557 C CA . ALA A 1 78 ? 9.612 3.165 -12.289 1.00 86.00 78 ALA A CA 1
ATOM 558 C C . ALA A 1 78 ? 8.829 4.371 -11.752 1.00 86.00 78 ALA A C 1
ATOM 560 O O . ALA A 1 78 ? 7.619 4.472 -11.952 1.00 86.00 78 ALA A O 1
ATOM 561 N N . VAL A 1 79 ? 9.544 5.333 -11.157 1.00 84.19 79 VAL A N 1
ATOM 562 C CA . VAL A 1 79 ? 8.965 6.579 -10.638 1.00 84.19 79 VAL A CA 1
ATOM 563 C C . VAL A 1 79 ? 8.312 7.385 -11.760 1.00 84.19 79 VAL A C 1
ATOM 565 O O . VAL A 1 79 ? 7.184 7.843 -11.603 1.00 84.19 79 VAL A O 1
ATOM 568 N N . ALA A 1 80 ? 8.974 7.511 -12.914 1.00 83.31 80 ALA A N 1
ATOM 569 C CA . ALA A 1 80 ? 8.432 8.251 -14.051 1.00 83.31 80 ALA A CA 1
ATOM 570 C C . ALA A 1 80 ? 7.169 7.621 -14.660 1.00 83.31 80 ALA A C 1
ATOM 572 O O . ALA A 1 80 ? 6.317 8.342 -15.172 1.00 83.31 80 ALA A O 1
ATOM 573 N N . ALA A 1 81 ? 7.034 6.295 -14.601 1.00 81.62 81 ALA A N 1
ATOM 574 C CA . ALA A 1 81 ? 5.827 5.592 -15.031 1.00 81.62 81 ALA A CA 1
ATOM 575 C C . ALA A 1 81 ? 4.776 5.427 -13.921 1.00 81.62 81 ALA A C 1
ATOM 577 O O . ALA A 1 81 ? 3.696 4.900 -14.185 1.00 81.62 81 ALA A O 1
ATOM 578 N N . GLY A 1 82 ? 5.059 5.868 -12.691 1.00 81.38 82 GLY A N 1
ATOM 579 C CA . GLY A 1 82 ? 4.153 5.707 -11.553 1.00 81.38 82 GLY A CA 1
ATOM 580 C C . GLY A 1 82 ? 3.944 4.247 -11.136 1.00 81.38 82 GLY A C 1
ATOM 581 O O . GLY A 1 82 ? 2.884 3.907 -10.617 1.00 81.38 82 GLY A O 1
ATOM 582 N N . VAL A 1 83 ? 4.929 3.376 -11.379 1.00 82.44 83 VAL A N 1
ATOM 583 C CA . VAL A 1 83 ? 4.882 1.949 -11.026 1.00 82.44 83 VAL A CA 1
ATOM 584 C C . VAL A 1 83 ? 5.933 1.611 -9.973 1.00 82.44 83 VAL A C 1
ATOM 586 O O . VAL A 1 83 ? 6.997 2.225 -9.904 1.00 82.44 83 VAL A O 1
ATOM 589 N N . SER A 1 84 ? 5.663 0.604 -9.144 1.00 82.88 84 SER A N 1
ATOM 590 C CA . SER A 1 84 ? 6.629 0.128 -8.151 1.00 82.88 84 SER A CA 1
ATOM 591 C C . SER A 1 84 ? 7.761 -0.655 -8.815 1.00 82.88 84 SER A C 1
ATOM 593 O O . SER A 1 84 ? 7.527 -1.456 -9.717 1.00 82.88 84 SER A O 1
ATOM 595 N N . LEU A 1 85 ? 8.990 -0.490 -8.319 1.00 83.88 85 LEU A N 1
ATOM 596 C CA . LEU A 1 85 ? 10.156 -1.241 -8.799 1.00 83.88 85 LEU A CA 1
ATOM 597 C C . LEU A 1 85 ? 9.959 -2.764 -8.689 1.00 83.88 85 LEU A C 1
ATOM 599 O O . LEU A 1 85 ? 10.350 -3.499 -9.594 1.00 83.88 85 LEU A O 1
ATOM 603 N N . ASP A 1 86 ? 9.308 -3.220 -7.614 1.00 81.50 86 ASP A N 1
ATOM 604 C CA . ASP A 1 86 ? 8.935 -4.626 -7.423 1.00 81.50 86 ASP A CA 1
ATOM 605 C C . ASP A 1 86 ? 8.079 -5.142 -8.587 1.00 81.50 86 ASP A C 1
ATOM 607 O O . ASP A 1 86 ? 8.410 -6.158 -9.189 1.00 81.50 86 ASP A O 1
ATOM 611 N N . TRP A 1 87 ? 7.069 -4.377 -9.013 1.00 82.75 87 TRP A N 1
ATOM 612 C CA . TRP A 1 87 ? 6.227 -4.748 -10.149 1.00 82.75 87 TRP A CA 1
ATOM 613 C C . TRP A 1 87 ? 7.036 -4.948 -11.437 1.00 82.75 87 TRP A C 1
ATOM 615 O O . TRP A 1 87 ? 6.773 -5.890 -12.181 1.00 82.75 87 TRP A O 1
ATOM 625 N N . ILE A 1 88 ? 8.064 -4.130 -11.685 1.00 82.44 88 ILE A N 1
ATOM 626 C CA . ILE A 1 88 ? 8.936 -4.278 -12.863 1.00 82.44 88 ILE A CA 1
ATOM 627 C C . ILE A 1 88 ? 9.703 -5.602 -12.805 1.00 82.44 88 ILE A C 1
ATOM 629 O O . ILE A 1 88 ? 9.775 -6.329 -13.798 1.00 82.44 88 ILE A O 1
ATOM 633 N N . VAL A 1 89 ? 10.266 -5.926 -11.642 1.00 81.12 89 VAL A N 1
ATOM 634 C CA . VAL A 1 89 ? 11.145 -7.085 -11.460 1.00 81.12 89 VAL A CA 1
ATOM 635 C C . VAL A 1 89 ? 10.344 -8.385 -11.378 1.00 81.12 89 VAL A C 1
ATOM 637 O O . VAL A 1 89 ? 10.618 -9.318 -12.133 1.00 81.12 89 VAL A O 1
ATOM 640 N N . THR A 1 90 ? 9.317 -8.440 -10.533 1.00 77.00 90 THR A N 1
ATOM 641 C CA . THR A 1 90 ? 8.582 -9.666 -10.175 1.00 77.00 90 THR A CA 1
ATOM 642 C C . THR A 1 90 ? 7.219 -9.785 -10.862 1.00 77.00 90 THR A C 1
ATOM 644 O O . THR A 1 90 ? 6.641 -10.870 -10.903 1.00 77.00 90 THR A O 1
ATOM 647 N N . GLY A 1 91 ? 6.702 -8.703 -11.452 1.00 68.56 91 GLY A N 1
ATOM 648 C CA . GLY A 1 91 ? 5.396 -8.687 -12.116 1.00 68.56 91 GLY A CA 1
ATOM 649 C C . GLY A 1 91 ? 4.205 -8.550 -11.176 1.00 68.56 91 GLY A C 1
ATOM 650 O O . GLY A 1 91 ? 3.096 -8.892 -11.575 1.00 68.56 91 GLY A O 1
ATOM 651 N N . GLY A 1 92 ? 4.415 -8.098 -9.935 1.00 62.94 92 GLY A N 1
ATOM 652 C CA . GLY A 1 92 ? 3.349 -8.002 -8.933 1.00 62.94 92 GLY A CA 1
ATOM 653 C C . GLY A 1 92 ? 2.932 -9.359 -8.367 1.00 62.94 92 GLY A C 1
ATOM 654 O O . GLY A 1 92 ? 1.939 -9.455 -7.648 1.00 62.94 92 GLY A O 1
ATOM 655 N N . ARG A 1 93 ? 3.699 -10.418 -8.654 1.00 49.91 93 ARG A N 1
ATOM 656 C CA . ARG A 1 93 ? 3.610 -11.673 -7.917 1.00 49.91 93 ARG A CA 1
ATOM 657 C C . ARG A 1 93 ? 4.318 -11.451 -6.587 1.00 49.91 93 ARG A C 1
ATOM 659 O O . ARG A 1 93 ? 5.479 -11.812 -6.421 1.00 49.91 93 ARG A O 1
ATOM 666 N N . GLN A 1 94 ? 3.604 -10.787 -5.683 1.00 48.97 94 GLN A N 1
ATOM 667 C CA . GLN A 1 94 ? 3.963 -10.671 -4.280 1.00 48.97 94 GLN A CA 1
ATOM 668 C C . GLN A 1 94 ? 4.322 -12.079 -3.810 1.00 48.97 94 GLN A C 1
ATOM 670 O O . GLN A 1 94 ? 3.496 -12.991 -3.878 1.00 48.97 94 GLN A O 1
ATOM 675 N N . GLY A 1 95 ? 5.600 -12.284 -3.496 1.00 44.66 95 GLY A N 1
ATOM 676 C CA . GLY A 1 95 ? 6.093 -13.572 -3.047 1.00 44.66 95 GLY A CA 1
ATOM 677 C C . GLY A 1 95 ? 5.260 -14.019 -1.856 1.00 44.66 95 GLY A C 1
ATOM 678 O O . GLY A 1 95 ? 5.191 -13.327 -0.843 1.00 44.66 95 GLY A O 1
ATOM 679 N N . ASP A 1 96 ? 4.616 -15.169 -2.004 1.00 41.47 96 ASP A N 1
ATOM 680 C CA . ASP A 1 96 ? 4.122 -15.979 -0.902 1.00 41.47 96 ASP A CA 1
ATOM 681 C C . ASP A 1 96 ? 5.344 -16.336 -0.038 1.00 41.47 96 ASP A C 1
ATOM 683 O O . ASP A 1 96 ? 6.108 -17.250 -0.347 1.00 41.47 96 ASP A O 1
ATOM 687 N N . GLY A 1 97 ? 5.665 -15.468 0.921 1.00 46.25 97 GLY A N 1
ATOM 688 C CA . GLY A 1 97 ? 6.921 -15.546 1.656 1.00 46.25 97 GLY A CA 1
ATOM 689 C C . GLY A 1 97 ? 7.454 -14.191 2.094 1.00 46.25 97 GLY A C 1
ATOM 690 O O . GLY A 1 97 ? 8.394 -13.673 1.506 1.00 46.25 97 GLY A O 1
ATOM 691 N N . ARG A 1 98 ? 6.879 -13.671 3.184 1.00 44.41 98 ARG A N 1
ATOM 692 C CA . ARG A 1 98 ? 7.554 -12.830 4.189 1.00 44.41 98 ARG A CA 1
ATOM 693 C C . ARG A 1 98 ? 8.504 -11.757 3.640 1.00 44.41 98 ARG A C 1
ATOM 695 O O . ARG A 1 98 ? 9.719 -11.924 3.645 1.00 44.41 98 ARG A O 1
ATOM 702 N N . SER A 1 99 ? 7.954 -10.591 3.333 1.00 39.28 99 SER A N 1
ATOM 703 C CA . SER A 1 99 ? 8.650 -9.341 3.626 1.00 39.28 99 SER A CA 1
ATOM 704 C C . SER A 1 99 ? 7.607 -8.259 3.851 1.00 39.28 99 SER A C 1
ATOM 706 O O . SER A 1 99 ? 7.061 -7.699 2.904 1.00 39.28 99 SER A O 1
ATOM 708 N N . GLU A 1 100 ? 7.326 -7.986 5.124 1.00 44.44 100 GLU A N 1
ATOM 709 C CA . GLU A 1 100 ? 6.709 -6.742 5.571 1.00 44.44 100 GLU A CA 1
ATOM 710 C C . GLU A 1 100 ? 7.628 -5.585 5.171 1.00 44.44 100 GLU A C 1
ATOM 712 O O . GLU A 1 100 ? 8.495 -5.150 5.920 1.00 44.44 100 GLU A O 1
ATOM 717 N N . ILE A 1 101 ? 7.459 -5.083 3.955 1.00 48.47 101 ILE A N 1
ATOM 718 C CA . ILE A 1 101 ? 7.759 -3.686 3.679 1.00 48.47 101 ILE A CA 1
ATOM 719 C C . ILE A 1 101 ? 6.406 -3.011 3.776 1.00 48.47 101 ILE A C 1
ATOM 721 O O . ILE A 1 101 ? 5.691 -2.894 2.786 1.00 48.47 101 ILE A O 1
ATOM 725 N N . VAL A 1 102 ? 6.019 -2.688 5.010 1.00 47.19 102 VAL A N 1
ATOM 726 C CA . VAL A 1 102 ? 4.853 -1.859 5.311 1.00 47.19 102 VAL A CA 1
ATOM 727 C C . VAL A 1 102 ? 4.961 -0.571 4.492 1.00 47.19 102 VAL A C 1
ATOM 729 O O . VAL A 1 102 ? 5.844 0.248 4.763 1.00 47.19 102 VAL A O 1
ATOM 732 N N . PRO A 1 103 ? 4.091 -0.344 3.494 1.00 43.81 103 PRO A N 1
ATOM 733 C CA . PRO A 1 103 ? 3.860 1.003 3.028 1.00 43.81 103 PRO A CA 1
ATOM 734 C C . PRO A 1 103 ? 3.147 1.686 4.194 1.00 43.81 103 PRO A C 1
ATOM 736 O O . PRO A 1 103 ? 2.009 1.344 4.515 1.00 43.81 103 PRO A O 1
ATOM 739 N N . VAL A 1 104 ? 3.826 2.624 4.856 1.00 50.06 104 VAL A N 1
ATOM 740 C CA . VAL A 1 104 ? 3.176 3.654 5.676 1.00 50.06 104 VAL A CA 1
ATOM 741 C C . VAL A 1 104 ? 2.375 4.540 4.718 1.00 50.06 104 VAL A C 1
ATOM 743 O O . VAL A 1 104 ? 2.736 5.657 4.378 1.00 50.06 104 VAL A O 1
ATOM 746 N N . GLU A 1 105 ? 1.284 3.987 4.208 1.00 49.06 105 GLU A N 1
ATOM 747 C CA . GLU A 1 105 ? 0.135 4.749 3.774 1.00 49.06 105 GLU A CA 1
ATOM 748 C C . GLU A 1 105 ? -0.976 4.378 4.736 1.00 49.06 105 GLU A C 1
ATOM 750 O O . GLU A 1 105 ? -1.440 3.239 4.767 1.00 49.06 105 GLU A O 1
ATOM 755 N N . SER A 1 106 ? -1.363 5.360 5.545 1.00 48.16 106 SER A N 1
ATOM 756 C CA . SER A 1 106 ? -2.487 5.363 6.472 1.00 48.16 106 SER A CA 1
ATOM 757 C C . SER A 1 106 ? -3.821 5.111 5.763 1.00 48.16 106 SER A C 1
ATOM 759 O O . SER A 1 106 ? -4.710 5.958 5.736 1.00 48.16 106 SER A O 1
ATOM 761 N N . ARG A 1 107 ? -3.993 3.925 5.188 1.00 44.91 107 ARG A N 1
ATOM 762 C CA . ARG A 1 107 ? -5.300 3.340 4.941 1.00 44.91 107 ARG A CA 1
ATOM 763 C C . ARG A 1 107 ? -5.558 2.463 6.140 1.00 44.91 107 ARG A C 1
ATOM 765 O O . ARG A 1 107 ? -5.116 1.319 6.182 1.00 44.91 107 ARG A O 1
ATOM 772 N N . SER A 1 108 ? -6.222 3.052 7.128 1.00 53.25 108 SER A N 1
ATOM 773 C CA . SER A 1 108 ? -6.903 2.351 8.206 1.00 53.25 108 SER A CA 1
ATOM 774 C C . SER A 1 108 ? -7.708 1.207 7.596 1.00 53.25 108 SER A C 1
ATOM 776 O O . SER A 1 108 ? -8.849 1.367 7.170 1.00 53.25 108 SER A O 1
ATOM 778 N N . THR A 1 109 ? -7.077 0.042 7.483 1.00 61.00 109 THR A N 1
ATOM 779 C CA . THR A 1 109 ? -7.771 -1.181 7.123 1.00 61.00 109 THR A CA 1
ATOM 780 C C . THR A 1 109 ? -8.671 -1.420 8.310 1.00 61.00 109 THR A C 1
ATOM 782 O O . THR A 1 109 ? -8.187 -1.761 9.388 1.00 61.00 109 THR A O 1
ATOM 785 N N . ILE A 1 110 ? -9.949 -1.074 8.148 1.00 72.38 110 ILE A N 1
ATOM 786 C CA . ILE A 1 110 ? -10.938 -1.181 9.209 1.00 72.38 110 ILE A CA 1
ATOM 787 C C . ILE A 1 110 ? -10.907 -2.636 9.657 1.00 72.38 110 ILE A C 1
ATOM 789 O O . ILE A 1 110 ? -11.284 -3.536 8.899 1.00 72.38 110 ILE A O 1
ATOM 793 N N . ARG A 1 111 ? -10.402 -2.861 10.869 1.00 77.06 111 ARG A N 1
ATOM 794 C CA . ARG A 1 111 ? -10.321 -4.187 11.464 1.00 77.06 111 ARG A CA 1
ATOM 795 C C . ARG A 1 111 ? -11.736 -4.581 11.837 1.00 77.06 111 ARG A C 1
ATOM 797 O O . ARG A 1 111 ? -12.293 -4.142 12.842 1.00 77.06 111 ARG A O 1
ATOM 804 N N . THR A 1 112 ? -12.364 -5.296 10.909 1.00 80.12 112 THR A N 1
ATOM 805 C CA . THR A 1 112 ? -13.789 -5.636 10.963 1.00 80.12 112 THR A CA 1
ATOM 806 C C . THR A 1 112 ? -14.073 -6.596 12.120 1.00 80.12 112 THR A C 1
ATOM 808 O O . THR A 1 112 ? -15.144 -6.538 12.715 1.00 80.12 112 THR A O 1
ATOM 811 N N . ASP A 1 113 ? -13.081 -7.406 12.483 1.00 80.44 113 ASP A N 1
ATOM 812 C CA . ASP A 1 113 ? -13.000 -8.204 13.705 1.00 80.44 113 ASP A CA 1
ATOM 813 C C . ASP A 1 113 ? -13.153 -7.332 14.962 1.00 80.44 113 ASP A C 1
ATOM 815 O O . ASP A 1 113 ? -14.114 -7.497 15.713 1.00 80.44 113 ASP A O 1
ATOM 819 N N . ILE A 1 114 ? -12.295 -6.322 15.128 1.00 80.38 114 ILE A N 1
ATOM 820 C CA . ILE A 1 114 ? -12.325 -5.418 16.288 1.00 80.38 114 ILE A CA 1
ATOM 821 C C . ILE A 1 114 ? -13.631 -4.623 16.339 1.00 80.38 114 ILE A C 1
ATOM 823 O O . ILE A 1 114 ? -14.226 -4.450 17.404 1.00 80.38 114 ILE A O 1
ATOM 827 N N . LEU A 1 115 ? -14.101 -4.132 15.190 1.00 84.75 115 LEU A N 1
ATOM 828 C CA . LEU A 1 115 ? -15.350 -3.380 15.106 1.00 84.75 115 LEU A CA 1
ATOM 829 C C . LEU A 1 115 ? -16.559 -4.236 15.514 1.00 84.75 115 LEU A C 1
ATOM 831 O O . LEU A 1 115 ? -17.437 -3.753 16.233 1.00 84.75 115 LEU A O 1
ATOM 835 N N . GLY A 1 116 ? -16.592 -5.502 15.087 1.00 82.50 116 GLY A N 1
ATOM 836 C CA . GLY A 1 116 ? -17.624 -6.460 15.478 1.00 82.50 116 GLY A CA 1
ATOM 837 C C . GLY A 1 116 ? -17.633 -6.707 16.984 1.00 82.50 116 GLY A C 1
ATOM 838 O O . GLY A 1 116 ? -18.692 -6.649 17.610 1.00 82.50 116 GLY A O 1
ATOM 839 N N . GLU A 1 117 ? -16.457 -6.893 17.585 1.00 81.69 117 GLU A N 1
ATOM 840 C CA . GLU A 1 117 ? -16.332 -7.073 19.034 1.00 81.69 117 GLU A CA 1
ATOM 841 C C . GLU A 1 117 ? -16.750 -5.822 19.816 1.00 81.69 117 GLU A C 1
ATOM 843 O O . GLU A 1 117 ? -17.512 -5.911 20.781 1.00 81.69 117 GLU A O 1
ATOM 848 N N . THR A 1 118 ? -16.333 -4.644 19.349 1.00 84.81 118 THR A N 1
ATOM 849 C CA . THR A 1 118 ? -16.699 -3.338 19.919 1.00 84.81 118 THR A CA 1
ATOM 850 C C . THR A 1 118 ? -18.218 -3.169 19.952 1.00 84.81 118 THR A C 1
ATOM 852 O O . THR A 1 118 ? -18.793 -2.801 20.978 1.00 84.81 118 THR A O 1
ATOM 855 N N . LEU A 1 119 ? -18.888 -3.467 18.834 1.00 87.56 119 LEU A N 1
ATOM 856 C CA . LEU A 1 119 ? -20.340 -3.371 18.727 1.00 87.56 119 LEU A CA 1
ATOM 857 C C . LEU A 1 119 ? -21.044 -4.387 19.635 1.00 87.56 119 LEU A C 1
ATOM 859 O O . LEU A 1 119 ? -22.019 -4.027 20.296 1.00 87.56 119 LEU A O 1
ATOM 863 N N . GLY A 1 120 ? -20.531 -5.618 19.701 1.00 84.44 120 GLY A N 1
ATOM 864 C CA . GLY A 1 120 ? -21.056 -6.670 20.569 1.00 84.44 120 GLY A CA 1
ATOM 865 C C . GLY A 1 120 ? -21.034 -6.276 22.045 1.00 84.44 120 GLY A C 1
ATOM 866 O O . GLY A 1 120 ? -22.054 -6.394 22.718 1.00 84.44 120 GLY A O 1
ATOM 867 N N . ILE A 1 121 ? -19.916 -5.722 22.528 1.00 84.12 121 ILE A N 1
ATOM 868 C CA . ILE A 1 121 ? -19.782 -5.256 23.920 1.00 84.12 121 ILE A CA 1
ATOM 869 C C . ILE A 1 121 ? -20.789 -4.139 24.227 1.00 84.12 121 ILE A C 1
ATOM 871 O O . ILE A 1 121 ? -21.413 -4.129 25.289 1.00 84.12 121 ILE A O 1
ATOM 875 N N . ILE A 1 122 ? -20.967 -3.193 23.299 1.00 84.56 122 ILE A N 1
ATOM 876 C CA . ILE A 1 122 ? -21.905 -2.077 23.476 1.00 84.56 122 ILE A CA 1
ATOM 877 C C . ILE A 1 122 ? -23.346 -2.588 23.526 1.00 84.56 122 ILE A C 1
ATOM 879 O O . ILE A 1 122 ? -24.095 -2.188 24.415 1.00 84.56 122 ILE A O 1
ATOM 883 N N . GLU A 1 123 ? -23.754 -3.459 22.601 1.00 84.50 123 GLU A N 1
ATOM 884 C CA . GLU A 1 123 ? -25.115 -4.005 22.610 1.00 84.50 123 GLU A CA 1
ATOM 885 C C . GLU A 1 123 ? -25.389 -4.868 23.837 1.00 84.50 123 GLU A C 1
ATOM 887 O O . GLU A 1 123 ? -26.427 -4.696 24.474 1.00 84.50 123 GLU A O 1
ATOM 892 N N . GLU A 1 124 ? -24.445 -5.731 24.217 1.00 85.19 124 GLU A N 1
ATOM 893 C CA . GLU A 1 124 ? -24.540 -6.543 25.429 1.00 85.19 124 GLU A CA 1
ATOM 894 C C . GLU A 1 124 ? -24.757 -5.651 26.660 1.00 85.19 124 GLU A C 1
ATOM 896 O O . GLU A 1 124 ? -25.691 -5.864 27.436 1.00 85.19 124 GLU A O 1
ATOM 901 N N . TRP A 1 125 ? -23.968 -4.584 26.802 1.00 84.25 125 TRP A N 1
ATOM 902 C CA . TRP A 1 125 ? -24.115 -3.647 27.911 1.00 84.25 125 TRP A CA 1
ATOM 903 C C . TRP A 1 125 ? -25.456 -2.900 27.879 1.00 84.25 125 TRP A C 1
ATOM 905 O O . TRP A 1 125 ? -26.077 -2.711 28.928 1.00 84.25 125 TRP A O 1
ATOM 915 N N . LEU A 1 126 ? -25.939 -2.490 26.704 1.00 83.69 126 LEU A N 1
ATOM 916 C CA . LEU A 1 126 ? -27.220 -1.787 26.578 1.00 83.69 126 LEU A CA 1
ATOM 917 C C . LEU A 1 126 ? -28.411 -2.662 26.952 1.00 83.69 126 LEU A C 1
ATOM 919 O O . LEU A 1 126 ? -29.305 -2.194 27.661 1.00 83.69 126 LEU A O 1
ATOM 923 N N . VAL A 1 127 ? -28.392 -3.928 26.530 1.00 86.31 127 VAL A N 1
ATOM 924 C CA . VAL A 1 127 ? -29.415 -4.918 26.882 1.00 86.31 127 VAL A CA 1
ATOM 925 C C . VAL A 1 127 ? -29.404 -5.176 28.387 1.00 86.31 127 VAL A C 1
ATOM 927 O O . VAL A 1 127 ? -30.452 -5.101 29.024 1.00 86.31 127 VAL A O 1
ATOM 930 N N . VAL A 1 128 ? -28.224 -5.3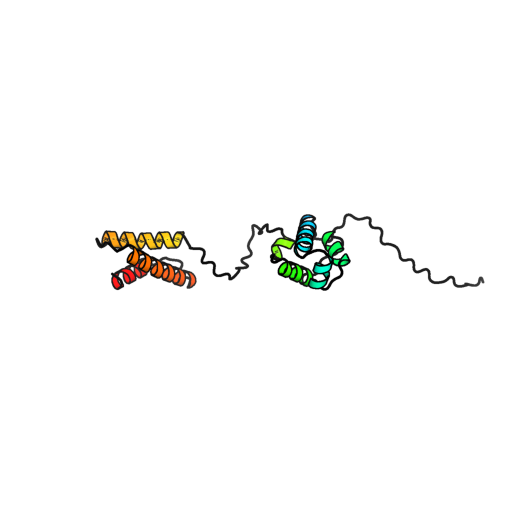94 28.981 1.00 86.00 128 VAL A N 1
ATOM 931 C CA . VAL A 1 128 ? -28.083 -5.643 30.428 1.00 86.00 128 VAL A CA 1
ATOM 932 C C . VAL A 1 128 ? -28.568 -4.456 31.265 1.00 86.00 128 VAL A C 1
ATOM 934 O O . VAL A 1 128 ? -29.173 -4.650 32.317 1.00 86.00 128 VAL A O 1
ATOM 937 N N . ASN A 1 129 ? -28.342 -3.224 30.804 1.00 82.69 129 ASN A N 1
ATOM 938 C CA . ASN A 1 129 ? -28.754 -2.014 31.521 1.00 82.69 129 ASN A CA 1
ATOM 939 C C . ASN A 1 129 ? -30.156 -1.513 31.133 1.00 82.69 129 ASN A C 1
ATOM 941 O O . ASN A 1 129 ? -30.586 -0.476 31.640 1.00 82.69 129 ASN A O 1
ATOM 945 N N . ASN A 1 130 ? -30.868 -2.227 30.253 1.00 80.88 130 ASN A N 1
ATOM 946 C CA . ASN A 1 130 ? -32.179 -1.857 29.715 1.00 80.88 130 ASN A CA 1
ATOM 947 C C . ASN A 1 130 ? -32.233 -0.407 29.189 1.00 80.88 130 ASN A C 1
ATOM 949 O O . ASN A 1 130 ? -33.207 0.321 29.398 1.00 80.88 130 ASN A O 1
ATOM 953 N N . ARG A 1 131 ? -31.147 0.040 28.543 1.00 75.44 131 ARG A N 1
ATOM 954 C CA . ARG A 1 131 ? -31.013 1.400 28.009 1.00 75.44 131 ARG A CA 1
ATOM 955 C C . ARG A 1 131 ? -31.067 1.379 26.492 1.00 75.44 131 ARG A C 1
ATOM 957 O O . ARG A 1 131 ? -30.391 0.592 25.842 1.00 75.44 131 ARG A O 1
ATOM 964 N N . THR A 1 132 ? -31.839 2.303 25.930 1.00 78.56 132 THR A N 1
ATOM 965 C CA . THR A 1 132 ? -31.861 2.556 24.487 1.00 78.56 132 THR A CA 1
ATOM 966 C C . THR A 1 132 ? -31.046 3.808 24.199 1.00 78.56 132 THR A C 1
ATOM 968 O O . THR A 1 132 ? -31.255 4.851 24.815 1.00 78.56 132 THR A O 1
ATOM 971 N N . LEU A 1 133 ? -30.096 3.691 23.277 1.00 78.25 133 LEU A N 1
ATOM 972 C CA . LEU A 1 133 ? -29.253 4.789 22.820 1.00 78.25 133 LEU A CA 1
ATOM 973 C C . LEU A 1 133 ? -29.709 5.227 21.432 1.00 78.25 133 LEU A C 1
ATOM 975 O O . LEU A 1 133 ? -29.973 4.394 20.566 1.00 78.25 133 LEU A O 1
ATOM 979 N N . GLU A 1 134 ? -29.777 6.538 21.220 1.00 82.44 134 GLU A N 1
ATOM 980 C CA . GLU A 1 134 ? -30.061 7.086 19.896 1.00 82.44 134 GLU A CA 1
ATOM 981 C C . GLU A 1 134 ? -28.957 6.682 18.898 1.00 82.44 134 GLU A C 1
ATOM 983 O O . GLU A 1 134 ? -27.776 6.691 19.272 1.00 82.44 134 GLU A O 1
ATOM 988 N N . PRO A 1 135 ? -29.292 6.380 17.627 1.00 79.62 135 PRO A N 1
ATOM 989 C CA . PRO A 1 135 ? -28.337 5.865 16.640 1.00 79.62 135 PRO A CA 1
ATOM 990 C C . PRO A 1 135 ? -27.079 6.730 16.481 1.00 79.62 135 PRO A C 1
ATOM 992 O O . PRO A 1 135 ? -25.971 6.205 16.407 1.00 79.62 135 PRO A O 1
ATOM 995 N N . ASN A 1 136 ? -27.240 8.057 16.523 1.00 81.94 136 ASN A N 1
ATOM 996 C CA . ASN A 1 136 ? -26.134 9.012 16.405 1.00 81.94 136 ASN A CA 1
ATOM 997 C C . ASN A 1 136 ? -25.167 8.946 17.600 1.00 81.94 136 ASN A C 1
ATOM 999 O O . ASN A 1 136 ? -23.947 8.985 17.435 1.00 81.94 136 ASN A O 1
ATOM 1003 N N . LYS A 1 137 ? -25.697 8.794 18.819 1.00 81.25 137 LYS A N 1
ATOM 1004 C CA . LYS A 1 137 ? -24.868 8.633 20.022 1.00 81.25 137 LYS A CA 1
ATOM 1005 C C . LYS A 1 137 ? -24.175 7.274 20.032 1.00 81.25 137 LYS A C 1
ATOM 1007 O O . LYS A 1 137 ? -23.021 7.178 20.438 1.00 81.25 137 LYS A O 1
ATOM 1012 N N . LYS A 1 138 ? -24.844 6.232 19.529 1.00 81.56 138 LYS A N 1
ATOM 1013 C CA . LYS A 1 138 ? -24.249 4.901 19.363 1.00 81.56 138 LYS A CA 1
ATOM 1014 C C . LYS A 1 138 ? -23.039 4.951 18.426 1.00 81.56 138 LYS A C 1
ATOM 1016 O O . LYS A 1 138 ? -21.995 4.424 18.791 1.00 81.56 138 LYS A O 1
ATOM 1021 N N . SER A 1 139 ? -23.132 5.630 17.278 1.00 83.81 139 SER A N 1
ATOM 1022 C CA . SER A 1 139 ? -21.984 5.778 16.368 1.00 83.81 139 SER A CA 1
ATOM 1023 C C . SER A 1 139 ? -20.815 6.536 16.995 1.00 83.81 139 SER A C 1
ATOM 1025 O O . SER A 1 139 ? -19.665 6.153 16.795 1.00 83.81 139 SER A O 1
ATOM 1027 N N . GLU A 1 140 ? -21.093 7.570 17.795 1.00 84.69 140 GLU A N 1
ATOM 1028 C CA . GLU A 1 140 ? -20.044 8.325 18.485 1.00 84.69 140 GLU A CA 1
ATOM 1029 C C . GLU A 1 140 ? -19.292 7.446 19.496 1.00 84.69 140 GLU A C 1
ATOM 1031 O O . GLU A 1 140 ? -18.061 7.445 19.535 1.00 84.69 140 GLU A O 1
ATOM 1036 N N . ILE A 1 141 ? -20.029 6.655 20.279 1.00 85.94 141 ILE A N 1
ATOM 1037 C CA . ILE A 1 141 ? -19.454 5.733 21.264 1.00 85.94 141 ILE A CA 1
ATOM 1038 C C . ILE A 1 141 ? -18.640 4.637 20.570 1.00 85.94 141 ILE A C 1
ATOM 1040 O O . ILE A 1 141 ? -17.515 4.372 20.985 1.00 85.94 141 ILE A O 1
ATOM 1044 N N . VAL A 1 142 ? -19.175 4.038 19.499 1.00 86.88 142 VAL A N 1
ATOM 1045 C CA . VAL A 1 142 ? -18.473 3.010 18.711 1.00 86.88 142 VAL A CA 1
ATOM 1046 C C . VAL A 1 142 ? -17.158 3.558 18.164 1.00 86.88 142 VAL A C 1
ATOM 1048 O O . VAL A 1 142 ? -16.134 2.896 18.289 1.00 86.88 142 VAL A O 1
ATOM 1051 N N . SER A 1 143 ? -17.157 4.775 17.612 1.00 85.44 143 SER A N 1
ATOM 1052 C CA . SER A 1 143 ? -15.945 5.388 17.060 1.00 85.44 143 SER A CA 1
ATOM 1053 C C . SER A 1 143 ? -14.864 5.591 18.122 1.00 85.44 143 SER A C 1
ATOM 1055 O O . SER A 1 143 ? -13.703 5.273 17.875 1.00 85.44 143 SER A O 1
ATOM 1057 N N . LYS A 1 144 ? -15.234 6.107 19.301 1.00 85.81 144 LYS A N 1
ATOM 1058 C CA . LYS A 1 144 ? -14.284 6.342 20.400 1.00 85.81 144 LYS A CA 1
ATOM 1059 C C . LYS A 1 144 ? -13.740 5.033 20.966 1.00 85.81 144 LYS A C 1
ATOM 1061 O O . LYS A 1 144 ? -12.551 4.942 21.248 1.00 85.81 144 LYS A O 1
ATOM 1066 N N . LEU A 1 145 ? -14.598 4.023 21.110 1.00 83.88 145 LEU A N 1
ATOM 1067 C CA . LEU A 1 145 ? -14.202 2.729 21.656 1.00 83.88 145 LEU A CA 1
ATOM 1068 C C . LEU A 1 145 ? -13.303 1.956 20.683 1.00 83.88 145 LEU A C 1
ATOM 1070 O O . LEU A 1 145 ? -12.296 1.398 21.099 1.00 83.88 145 LEU A O 1
ATOM 1074 N N . TYR A 1 146 ? -13.618 1.993 19.387 1.00 85.12 146 TYR A N 1
ATOM 1075 C CA . TYR A 1 146 ? -12.783 1.408 18.338 1.00 85.12 146 TYR A CA 1
ATOM 1076 C C . TYR A 1 146 ? -11.386 2.041 18.299 1.00 85.12 146 TYR A C 1
ATOM 1078 O O . TYR A 1 146 ? -10.391 1.324 18.220 1.00 85.12 146 TYR A O 1
ATOM 1086 N N . GLN A 1 147 ? -11.304 3.373 18.397 1.00 83.31 147 GLN A N 1
ATOM 1087 C CA . GLN A 1 147 ? -10.022 4.073 18.462 1.00 83.31 147 GLN A CA 1
ATOM 1088 C C . GLN A 1 147 ? -9.212 3.651 19.697 1.00 83.31 147 GLN A C 1
ATOM 1090 O O . GLN A 1 147 ? -8.041 3.313 19.560 1.00 83.31 147 GLN A O 1
ATOM 1095 N N . LEU A 1 148 ? -9.844 3.609 20.873 1.00 81.81 148 LEU A N 1
ATOM 1096 C CA . LEU A 1 148 ? -9.186 3.213 22.119 1.00 81.81 148 LEU A CA 1
ATOM 1097 C C . LEU A 1 148 ? -8.614 1.789 22.045 1.00 81.81 148 LEU A C 1
ATOM 1099 O O . LEU A 1 148 ? -7.485 1.555 22.457 1.00 81.81 148 LEU A O 1
ATOM 1103 N N . ILE A 1 149 ? -9.370 0.847 21.475 1.00 80.62 149 ILE A N 1
ATOM 1104 C CA . ILE A 1 149 ? -8.932 -0.548 21.335 1.00 80.62 149 ILE A CA 1
ATOM 1105 C C . ILE A 1 149 ? -7.750 -0.669 20.363 1.00 80.62 149 ILE A C 1
ATOM 1107 O O . ILE A 1 149 ? -6.839 -1.457 20.603 1.00 80.62 149 ILE A O 1
ATOM 1111 N N . ILE A 1 150 ? -7.739 0.101 19.269 1.00 81.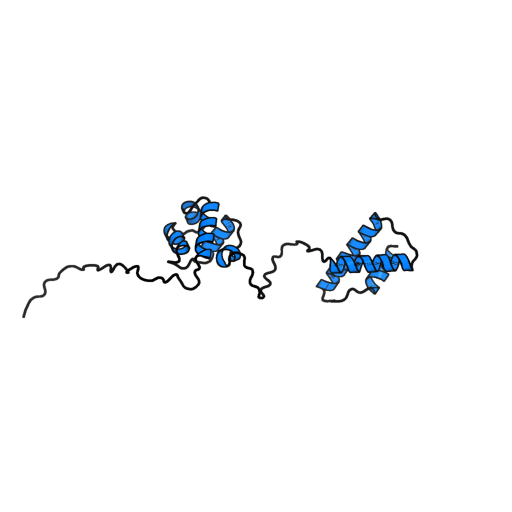44 150 ILE A N 1
ATOM 1112 C CA . ILE A 1 150 ? -6.581 0.130 18.362 1.00 81.44 150 ILE A CA 1
ATOM 1113 C C . ILE A 1 150 ? -5.339 0.628 19.098 1.00 81.44 150 ILE A C 1
ATOM 1115 O O . ILE A 1 150 ? -4.290 0.000 18.983 1.00 81.44 150 ILE A O 1
ATOM 1119 N N . GLU A 1 151 ? -5.466 1.714 19.862 1.00 78.94 151 GLU A N 1
ATOM 1120 C CA . GLU A 1 151 ? -4.359 2.279 20.639 1.00 78.94 151 GLU A CA 1
ATOM 1121 C C . GLU A 1 151 ? -3.810 1.261 21.663 1.00 78.94 151 GLU A C 1
ATOM 1123 O O . GLU A 1 151 ? -2.595 1.127 21.804 1.00 78.94 151 GLU A O 1
ATOM 1128 N N . GLU A 1 152 ? -4.674 0.480 22.323 1.00 76.62 152 GLU A N 1
ATOM 1129 C CA . GLU A 1 152 ? -4.271 -0.587 23.260 1.00 76.62 152 GLU A CA 1
ATOM 1130 C C . GLU A 1 152 ? -3.552 -1.757 22.560 1.00 76.62 152 GLU A C 1
ATOM 1132 O O . GLU A 1 152 ? -2.513 -2.232 23.032 1.00 76.62 152 GLU A O 1
ATOM 1137 N N . ILE A 1 153 ? -4.051 -2.190 21.399 1.00 75.62 153 ILE A N 1
ATOM 1138 C CA . ILE A 1 153 ? -3.425 -3.262 20.608 1.00 75.62 153 ILE A CA 1
ATOM 1139 C C . ILE A 1 153 ? -2.052 -2.826 20.088 1.00 75.62 153 ILE A C 1
ATOM 1141 O O . ILE A 1 153 ? -1.105 -3.615 20.104 1.00 75.62 153 ILE A O 1
ATOM 1145 N N . GLU A 1 154 ? -1.915 -1.571 19.654 1.00 73.69 154 GLU A N 1
ATOM 1146 C CA . GLU A 1 154 ? -0.627 -0.998 19.247 1.00 73.69 154 GLU A CA 1
ATOM 1147 C C . GLU A 1 154 ? 0.356 -0.887 20.420 1.00 73.69 154 GLU A C 1
ATOM 1149 O O . GLU A 1 154 ? 1.559 -1.081 20.235 1.00 73.69 154 GLU A O 1
ATOM 1154 N N . ALA A 1 155 ? -0.143 -0.657 21.638 1.00 73.44 155 ALA A N 1
ATOM 1155 C CA . ALA A 1 155 ? 0.656 -0.656 22.861 1.00 73.44 155 ALA A CA 1
ATOM 1156 C C . ALA A 1 155 ? 1.113 -2.062 23.313 1.00 73.44 155 ALA A C 1
ATOM 1158 O O . ALA A 1 155 ? 1.875 -2.180 24.276 1.00 73.44 155 ALA A O 1
ATOM 1159 N N . GLY A 1 156 ? 0.708 -3.125 22.608 1.00 67.38 156 GLY A N 1
ATOM 1160 C CA . GLY A 1 156 ? 1.117 -4.506 22.875 1.00 67.38 156 GLY A CA 1
ATOM 1161 C C . GLY A 1 156 ? 0.171 -5.278 23.797 1.00 67.38 156 GLY A C 1
ATOM 1162 O O . GLY A 1 156 ? 0.476 -6.419 24.159 1.00 67.38 156 GLY A O 1
ATOM 1163 N N . GLU A 1 157 ? -0.982 -4.708 24.155 1.00 62.28 157 GLU A N 1
ATOM 1164 C CA . GLU A 1 157 ? -2.038 -5.434 24.854 1.00 62.28 157 GLU A CA 1
ATOM 1165 C C . GLU A 1 157 ? -2.916 -6.165 23.836 1.00 62.28 157 GLU A C 1
ATOM 1167 O O . GLU A 1 157 ? -3.796 -5.612 23.187 1.00 62.28 157 GLU A O 1
ATOM 1172 N N . ASN A 1 158 ? -2.667 -7.464 23.682 1.00 57.78 158 ASN A N 1
ATOM 1173 C CA . ASN A 1 158 ? -3.358 -8.309 22.704 1.00 57.78 158 ASN A CA 1
ATOM 1174 C C . ASN A 1 158 ? -4.773 -8.739 23.147 1.00 57.78 158 ASN A C 1
ATOM 1176 O O . ASN A 1 158 ? -5.311 -9.718 22.627 1.00 57.78 158 ASN A O 1
ATOM 1180 N N . HIS A 1 159 ? -5.364 -8.066 24.137 1.00 60.78 159 HIS A N 1
ATOM 1181 C CA . HIS A 1 159 ? -6.699 -8.378 24.635 1.00 60.78 159 HIS A CA 1
ATOM 1182 C C . HIS A 1 159 ? -7.613 -7.156 24.586 1.00 60.78 159 HIS A C 1
ATOM 1184 O O . HIS A 1 159 ? -7.243 -6.056 24.981 1.00 60.78 159 HIS A O 1
ATOM 1190 N N . ILE A 1 160 ? -8.846 -7.368 24.138 1.00 65.69 160 ILE A N 1
ATOM 1191 C CA . ILE A 1 160 ? -9.901 -6.362 24.226 1.00 65.69 160 ILE A CA 1
ATOM 1192 C C . ILE A 1 160 ? -10.400 -6.368 25.673 1.00 65.69 160 ILE A C 1
ATOM 1194 O O . ILE A 1 160 ? -11.120 -7.285 26.087 1.00 65.69 160 ILE A O 1
ATOM 1198 N N . ASP A 1 161 ? -9.992 -5.378 26.475 1.00 69.75 161 ASP A N 1
ATOM 1199 C CA . ASP A 1 161 ? -10.418 -5.315 27.872 1.00 69.75 161 ASP A CA 1
ATOM 1200 C C . ASP A 1 161 ? -11.866 -4.807 27.971 1.00 69.75 161 ASP A C 1
ATOM 1202 O O . ASP A 1 161 ? -12.175 -3.609 27.982 1.00 69.75 161 ASP A O 1
ATOM 1206 N N . LYS A 1 162 ? -12.79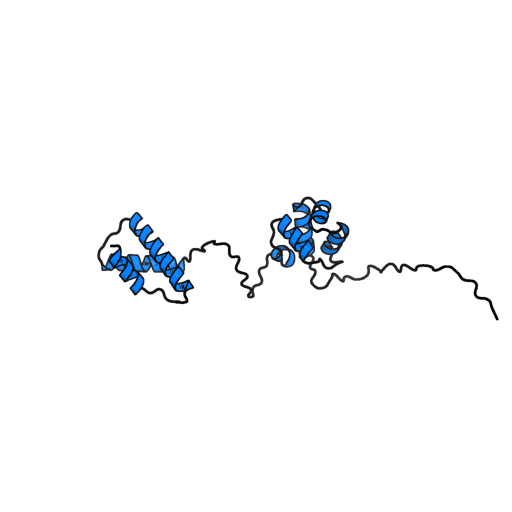3 -5.763 28.107 1.00 71.06 162 LYS A N 1
ATOM 1207 C CA . LYS A 1 162 ? -14.221 -5.505 28.346 1.00 71.06 162 LYS A CA 1
ATOM 1208 C C . LYS A 1 162 ? -14.457 -4.586 29.552 1.00 71.06 162 LYS A C 1
ATOM 1210 O O . LYS A 1 162 ? -15.466 -3.882 29.604 1.00 71.06 162 LYS A O 1
ATOM 1215 N N . ARG A 1 163 ? -13.546 -4.557 30.534 1.00 73.25 163 ARG A N 1
ATOM 1216 C CA . ARG A 1 163 ? -13.658 -3.695 31.722 1.00 73.25 163 ARG A CA 1
ATOM 1217 C C . ARG A 1 163 ? -13.459 -2.227 31.369 1.00 73.25 163 ARG A C 1
ATOM 1219 O O . ARG A 1 163 ? -14.187 -1.387 31.907 1.00 73.25 163 ARG A O 1
ATOM 1226 N N . THR A 1 164 ? -12.526 -1.922 30.470 1.00 71.69 164 THR A N 1
ATOM 1227 C CA . THR A 1 164 ? -12.283 -0.562 29.974 1.00 71.69 164 THR A CA 1
ATOM 1228 C C . THR A 1 164 ? -13.506 -0.055 29.221 1.00 71.69 164 THR A C 1
ATOM 1230 O O . THR A 1 164 ? -14.026 1.017 29.541 1.00 71.69 164 THR A O 1
ATOM 1233 N N . ALA A 1 165 ? -14.063 -0.886 28.336 1.00 71.25 165 ALA A N 1
ATOM 1234 C CA . ALA A 1 165 ? -15.300 -0.582 27.623 1.00 71.25 165 ALA A CA 1
ATOM 1235 C C . ALA A 1 165 ? -16.482 -0.324 28.576 1.00 71.25 165 ALA A C 1
ATOM 1237 O O . ALA A 1 165 ? -17.172 0.688 28.456 1.00 71.25 165 ALA A O 1
ATOM 1238 N N . HIS A 1 166 ? -16.688 -1.179 29.582 1.00 72.81 166 HIS A N 1
ATOM 1239 C CA . HIS A 1 166 ? -17.763 -0.999 30.564 1.00 72.81 166 HIS A CA 1
ATOM 1240 C C . HIS A 1 166 ? -17.580 0.259 31.426 1.00 72.81 166 HIS A C 1
ATOM 1242 O O . HIS A 1 166 ? -18.560 0.932 31.755 1.00 72.81 166 HIS A O 1
ATOM 1248 N N . ARG A 1 167 ? -16.337 0.602 31.794 1.00 77.00 167 ARG A N 1
ATOM 1249 C CA . ARG A 1 167 ? -16.029 1.841 32.523 1.00 77.00 167 ARG A CA 1
ATOM 1250 C C . ARG A 1 167 ? -16.334 3.068 31.667 1.00 77.00 167 ARG A C 1
ATOM 1252 O O . ARG A 1 167 ? -16.927 4.015 32.174 1.00 77.00 167 ARG A O 1
ATOM 1259 N N . PHE A 1 168 ? -15.965 3.033 30.389 1.00 74.56 168 PHE A N 1
ATOM 1260 C CA . PHE A 1 168 ? -16.236 4.108 29.442 1.00 74.56 168 PHE A CA 1
ATOM 1261 C C . PHE A 1 168 ? -17.741 4.303 29.219 1.00 74.56 168 PHE A C 1
ATOM 1263 O O . PHE A 1 168 ? -18.242 5.419 29.340 1.00 74.56 168 PHE A O 1
ATOM 1270 N N . LEU A 1 169 ? -18.489 3.217 29.004 1.00 76.31 169 LEU A N 1
ATOM 1271 C CA . LEU A 1 169 ? -19.946 3.263 28.842 1.00 76.31 169 LEU A CA 1
ATOM 1272 C C . LEU A 1 169 ? -20.653 3.839 30.073 1.00 76.31 169 LEU A C 1
ATOM 1274 O O . LEU A 1 169 ? -21.569 4.640 29.925 1.00 76.31 169 LEU A O 1
ATOM 1278 N N . ARG A 1 170 ? -20.179 3.519 31.283 1.00 76.06 170 ARG A N 1
ATOM 1279 C CA . ARG A 1 170 ? -20.702 4.092 32.535 1.00 76.06 170 ARG A CA 1
ATOM 1280 C C . ARG A 1 170 ? -20.440 5.598 32.687 1.00 76.06 170 ARG A C 1
ATOM 1282 O O . ARG A 1 170 ? -21.142 6.250 33.452 1.00 76.06 170 ARG A O 1
ATOM 1289 N N . LEU A 1 171 ? -19.410 6.138 32.037 1.00 74.19 171 LEU A N 1
ATOM 1290 C CA . LEU A 1 171 ? -19.072 7.566 32.102 1.00 74.19 171 LEU A CA 1
ATOM 1291 C C . LEU A 1 171 ? -19.834 8.400 31.066 1.00 74.19 171 LEU A C 1
ATOM 1293 O O . LEU A 1 171 ? -20.063 9.585 31.294 1.00 74.19 171 LEU A O 1
ATOM 1297 N N . VAL A 1 172 ? -20.191 7.800 29.929 1.00 70.31 172 VAL A N 1
ATOM 1298 C CA . VAL A 1 172 ? -20.799 8.500 28.786 1.00 70.31 172 VAL A CA 1
ATOM 1299 C C . VAL A 1 172 ? -22.335 8.443 28.800 1.00 70.31 172 VAL A C 1
ATOM 1301 O O . VAL A 1 172 ? -22.978 9.311 28.205 1.00 70.31 172 VAL A O 1
ATOM 1304 N N . VAL A 1 173 ? -22.928 7.447 29.468 1.00 64.75 173 VAL A N 1
ATOM 1305 C CA . VAL A 1 173 ? -24.379 7.163 29.506 1.00 64.75 173 VAL A CA 1
ATOM 1306 C C . VAL A 1 173 ? -24.936 7.277 30.921 1.00 64.75 173 VAL A C 1
ATOM 1308 O O . VAL A 1 173 ? -26.058 7.819 31.071 1.00 64.75 173 VAL A O 1
#

InterPro domains:
  IPR010982 Lambda repressor-like, DNA-binding domain superfamily [SSF47413] (28-91)

Organism: NCBI:txid1348468

Sequence (173 aa):
MPIYIGIPGGCLMSEPTLGGSGAVPGWTPEFGTRLRAICDQIGGLSKASIIAGVTAEQIAKWRDGVARPPLFPVASLAVAAGVSLDWIVTGGRQGDGRSEIVPVESRSTIRTDILGETLGIIEEWLVVNNRTLEPNKKSEIVSKLYQLIIEEIEAGENHIDKRTAHRFLRLVV

pLDDT: mean 73.11, std 15.87, range [36.53, 88.69]

Foldseek 3Di:
DDDDDDDDDDPPPPPPPPPDPCQDPLDDLQLLVLLQVLQVLLPHLVSLCVQLVHHSVVSVCCSVSVDPDDDSSLCSSCVSSVHDSCCSRPVPPPDPDDDPPPPPPPPPPPPVVLLVVLLVLVVVLCVVVVHDDDPVVSVVLSVVLSVVQVVCVVVVNPDSPSVVSNVSVVVSD